Protein AF-A0A8T2ZUD2-F1 (afdb_monomer)

Foldseek 3Di:
DPPCVPHALLVVLQVVLVVCVVVVDAAQAWEDQAPSRQDDHNNHPYYYHDDDPPDYGD

Organism: Populus deltoides (NCBI:txid3696)

pLDDT: mean 79.56, std 10.07, range [53.78, 93.5]

Secondary structure (DSSP, 8-state):
--TTTT--HHHHHHHHHHHHHHTT-----EEESSTTTSSSS---S-EEEPP-SS----

Sequence (58 aa):
SSSYSGKTAVFYKSSERAKLEKKGYRIIGNIGDQWSDLPGTSVGNRTFKLPDPMYYIS

Solvent-accessible surface area (backbone atoms only — not comparable to full-atom values): 3599 Å² total; per-residue (Å²): 129,66,102,54,74,96,57,54,58,31,58,55,54,19,52,54,37,43,54,43,44,74,73,72,48,80,56,66,57,36,76,29,62,40,77,35,65,59,54,75,50,68,41,38,78,41,73,44,80,47,93,57,93,84,74,86,64,122

Structure (mmCIF, N/CA/C/O backbone):
data_AF-A0A8T2ZUD2-F1
#
_entry.id   AF-A0A8T2ZUD2-F1
#
loop_
_atom_site.group_PDB
_atom_site.id
_atom_site.type_symbol
_atom_site.label_atom_id
_atom_site.label_alt_id
_atom_site.label_comp_id
_atom_site.label_asym_id
_atom_site.label_entity_id
_atom_site.label_seq_id
_atom_site.pdbx_PDB_ins_code
_atom_site.Cartn_x
_atom_site.Cartn_y
_atom_site.Cartn_z
_atom_site.occupancy
_atom_site.B_iso_or_equiv
_atom_site.auth_seq_id
_atom_site.auth_comp_id
_atom_site.auth_asym_id
_atom_site.auth_atom_id
_atom_site.pdbx_PDB_model_num
ATOM 1 N N . SER A 1 1 ? 5.931 21.033 2.451 1.00 53.78 1 SER A N 1
ATOM 2 C CA . SER A 1 1 ? 6.393 19.704 1.992 1.00 53.78 1 SER A CA 1
ATOM 3 C C . SER A 1 1 ? 5.186 18.787 1.884 1.00 53.78 1 SER A C 1
ATOM 5 O O . SER A 1 1 ? 4.319 18.856 2.748 1.00 53.78 1 SER A O 1
ATOM 7 N N . SER A 1 2 ? 5.061 17.980 0.821 1.00 69.12 2 SER A N 1
ATOM 8 C CA . SER A 1 2 ? 3.988 16.976 0.778 1.00 69.12 2 SER A CA 1
ATOM 9 C C . SER A 1 2 ? 4.194 15.993 1.935 1.00 69.12 2 SER A C 1
ATOM 11 O O . SER A 1 2 ? 5.330 15.663 2.281 1.00 69.12 2 SER A O 1
ATOM 13 N N . SER A 1 3 ? 3.112 15.495 2.534 1.00 69.81 3 SER A N 1
ATOM 14 C CA . SER A 1 3 ? 3.144 14.493 3.617 1.00 69.81 3 SER A CA 1
ATOM 15 C C . SER A 1 3 ? 3.797 13.153 3.216 1.00 69.81 3 SER A C 1
ATOM 17 O O . SER A 1 3 ? 3.922 12.241 4.044 1.00 69.81 3 SER A O 1
ATOM 19 N N . TYR A 1 4 ? 4.233 13.044 1.958 1.00 67.62 4 TYR A N 1
ATOM 20 C CA . TYR A 1 4 ? 4.845 11.879 1.331 1.00 67.62 4 TYR A CA 1
ATOM 21 C C . TYR A 1 4 ? 6.240 12.149 0.745 1.00 67.62 4 TYR A C 1
ATOM 23 O O . TYR A 1 4 ? 6.823 11.248 0.150 1.00 67.62 4 TYR A O 1
ATOM 31 N N . SER A 1 5 ? 6.801 13.349 0.929 1.00 77.44 5 SER A N 1
ATOM 32 C CA . SER A 1 5 ? 8.173 13.654 0.507 1.00 77.44 5 SER A CA 1
ATOM 33 C C . SER A 1 5 ? 9.160 12.670 1.148 1.00 77.44 5 SER A C 1
ATOM 35 O O . SER A 1 5 ? 9.224 12.580 2.372 1.00 77.44 5 SER A O 1
ATOM 37 N N . GLY A 1 6 ? 9.905 11.922 0.325 1.00 78.00 6 GLY A N 1
ATOM 38 C CA . GLY A 1 6 ? 10.869 10.909 0.775 1.00 78.00 6 GLY A CA 1
ATOM 39 C C . GLY A 1 6 ? 10.276 9.546 1.164 1.00 78.00 6 GLY A C 1
ATOM 40 O O . GLY A 1 6 ? 10.998 8.714 1.705 1.00 78.00 6 GLY A O 1
ATOM 41 N N . LYS A 1 7 ? 8.982 9.293 0.916 1.00 79.75 7 LYS A N 1
ATOM 42 C CA . LYS A 1 7 ? 8.339 7.997 1.204 1.00 79.75 7 LYS A CA 1
ATOM 43 C C . LYS A 1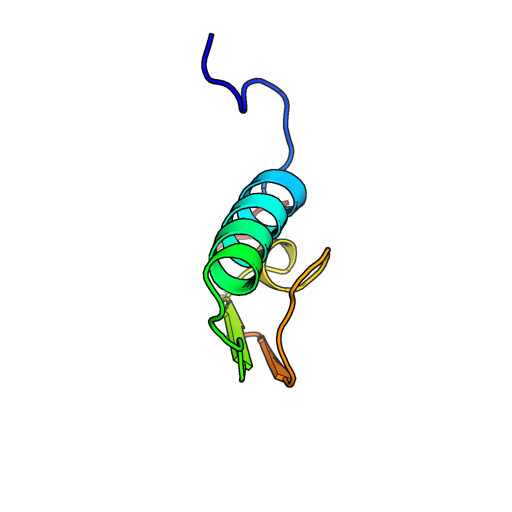 7 ? 8.252 7.124 -0.050 1.00 79.75 7 LYS A C 1
ATOM 45 O O . LYS A 1 7 ? 8.041 7.635 -1.145 1.00 79.75 7 LYS A O 1
ATOM 50 N N . THR A 1 8 ? 8.375 5.807 0.120 1.00 85.25 8 THR A N 1
ATOM 51 C CA . THR A 1 8 ? 8.291 4.839 -0.987 1.00 85.25 8 THR A CA 1
ATOM 52 C C . THR A 1 8 ? 6.865 4.714 -1.528 1.00 85.25 8 THR A C 1
ATOM 54 O O . THR A 1 8 ? 5.885 4.949 -0.809 1.00 85.25 8 THR A O 1
ATOM 57 N N . ALA A 1 9 ? 6.735 4.278 -2.785 1.00 82.00 9 ALA A N 1
ATOM 58 C CA . ALA A 1 9 ? 5.438 4.002 -3.405 1.00 82.00 9 ALA A CA 1
ATOM 59 C C . ALA A 1 9 ? 4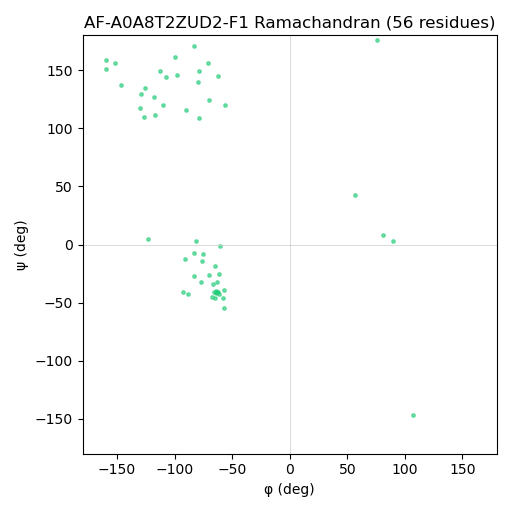.624 2.973 -2.597 1.00 82.00 9 ALA A C 1
ATOM 61 O O . ALA A 1 9 ? 3.427 3.165 -2.37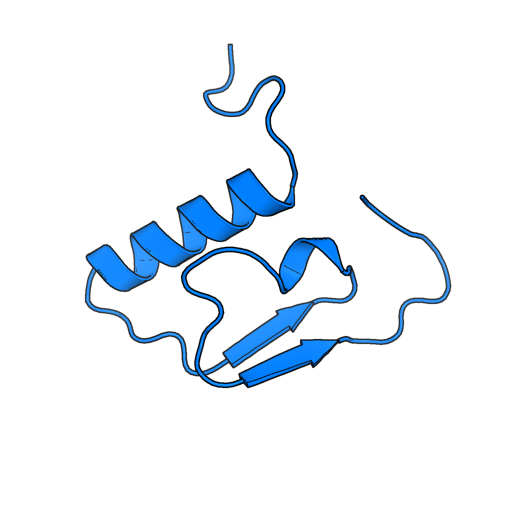9 1.00 82.00 9 ALA A O 1
ATOM 62 N N . VAL A 1 10 ? 5.289 1.941 -2.064 1.00 83.00 10 VAL A N 1
ATOM 63 C CA . VAL A 1 10 ? 4.680 0.930 -1.182 1.00 83.00 10 VAL A CA 1
ATOM 64 C C . VAL A 1 10 ? 4.059 1.571 0.060 1.00 83.00 10 VAL A C 1
ATOM 66 O O . VAL A 1 10 ? 2.919 1.255 0.413 1.00 83.00 10 VAL A O 1
ATOM 69 N N . PHE A 1 11 ? 4.775 2.491 0.720 1.00 85.69 11 PHE A N 1
ATOM 70 C CA . PHE A 1 11 ? 4.274 3.164 1.922 1.00 85.69 11 PHE A CA 1
ATOM 71 C C . PHE A 1 11 ? 3.052 4.030 1.608 1.00 85.69 11 PHE A C 1
ATOM 73 O O . PHE A 1 11 ? 2.051 3.975 2.326 1.00 85.69 11 PHE A O 1
ATOM 80 N N . TYR A 1 12 ? 3.121 4.817 0.530 1.00 85.75 12 TYR A N 1
ATOM 81 C CA . TYR A 1 12 ? 2.007 5.654 0.091 1.00 85.75 12 TYR A CA 1
ATOM 82 C C . TYR A 1 12 ? 0.753 4.807 -0.168 1.00 85.75 12 TYR A C 1
ATOM 84 O O . TYR A 1 12 ? -0.281 5.027 0.464 1.00 85.75 12 TYR A O 1
ATOM 92 N N . LYS A 1 13 ? 0.871 3.782 -1.021 1.00 85.38 13 LYS A N 1
ATOM 93 C CA . LYS A 1 13 ? -0.254 2.930 -1.434 1.00 85.38 13 LYS A CA 1
ATOM 94 C C . LYS A 1 13 ? -0.845 2.146 -0.257 1.00 85.38 13 LYS A C 1
ATOM 96 O O . LYS A 1 13 ? -2.064 2.083 -0.111 1.00 85.38 13 LYS A O 1
ATOM 101 N N . SER A 1 14 ? -0.002 1.627 0.639 1.00 86.44 14 SER A N 1
ATOM 102 C CA . SER A 1 14 ? -0.454 0.931 1.855 1.00 86.44 14 SER A CA 1
ATOM 103 C C . SER A 1 14 ? -1.241 1.843 2.797 1.00 86.44 14 SER A C 1
ATOM 105 O O . SER A 1 14 ? -2.264 1.434 3.344 1.00 86.44 14 SER A O 1
ATOM 107 N N . SER A 1 15 ? -0.793 3.092 2.962 1.00 88.19 15 SER A N 1
ATOM 108 C CA . SER A 1 15 ? -1.475 4.082 3.800 1.00 88.19 15 SER A CA 1
ATOM 109 C C . SER A 1 15 ? -2.866 4.422 3.258 1.00 88.19 15 SER A C 1
ATOM 111 O O . SER A 1 15 ? -3.829 4.479 4.023 1.00 88.19 15 SER A O 1
ATOM 113 N N . GLU A 1 16 ? -3.008 4.586 1.939 1.00 90.44 16 GLU A N 1
ATOM 114 C CA . GLU A 1 16 ? -4.317 4.850 1.333 1.00 90.44 16 GLU A C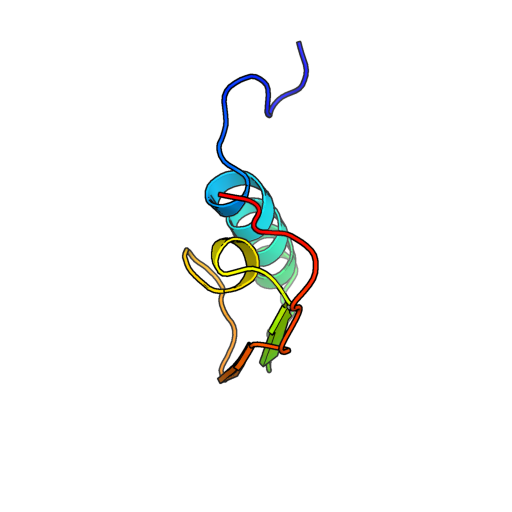A 1
ATOM 115 C C . GLU A 1 16 ? -5.275 3.658 1.475 1.00 90.44 16 GLU A C 1
ATOM 117 O O . GLU A 1 16 ? -6.436 3.854 1.841 1.00 90.44 16 GLU A O 1
ATOM 122 N N . ARG A 1 17 ? -4.797 2.418 1.295 1.00 90.38 17 ARG A N 1
ATOM 123 C CA . ARG A 1 17 ? -5.619 1.215 1.526 1.00 90.38 17 ARG A CA 1
ATOM 124 C C . ARG A 1 17 ? -6.072 1.097 2.982 1.00 90.38 17 ARG A C 1
ATOM 126 O O . ARG A 1 17 ? -7.246 0.836 3.239 1.00 90.38 17 ARG A O 1
ATOM 133 N N . ALA A 1 18 ? -5.194 1.404 3.935 1.00 89.62 18 ALA A N 1
ATOM 134 C CA . ALA A 1 18 ? -5.548 1.422 5.353 1.00 89.62 18 ALA A CA 1
ATOM 135 C C . ALA A 1 18 ? -6.619 2.480 5.684 1.00 89.62 18 ALA A C 1
ATOM 137 O O . ALA A 1 18 ? -7.454 2.264 6.563 1.00 89.62 18 ALA A O 1
ATOM 138 N N . LYS A 1 19 ? -6.649 3.623 4.981 1.00 91.75 19 LYS A N 1
ATOM 139 C CA . LYS A 1 19 ? -7.729 4.616 5.141 1.00 91.75 19 LYS A CA 1
ATOM 140 C C . LYS A 1 19 ? -9.079 4.081 4.662 1.00 91.75 19 LYS A C 1
ATOM 142 O O . LYS A 1 19 ? -10.094 4.447 5.248 1.00 91.75 19 LYS A O 1
ATOM 147 N N . LEU A 1 20 ? -9.111 3.245 3.622 1.00 89.06 20 LEU A N 1
ATOM 148 C CA . LEU A 1 20 ? -10.346 2.611 3.147 1.00 89.06 20 LEU A CA 1
ATOM 149 C C . LEU A 1 20 ? -10.876 1.601 4.171 1.00 89.06 20 LEU A C 1
ATOM 151 O O . LEU A 1 20 ? -12.054 1.656 4.519 1.00 89.06 20 LEU A O 1
ATOM 155 N N . GLU A 1 21 ? -10.003 0.764 4.731 1.00 89.50 21 GLU A N 1
ATOM 156 C CA . GLU A 1 21 ? -10.380 -0.171 5.802 1.00 89.50 21 GLU A CA 1
ATOM 157 C C . GLU A 1 21 ? -10.883 0.557 7.055 1.00 89.50 21 GLU A C 1
ATOM 159 O O . GLU A 1 21 ? -11.922 0.199 7.606 1.00 89.50 21 GLU A O 1
ATOM 164 N N . LYS A 1 22 ? -10.225 1.653 7.460 1.00 92.19 22 LYS A N 1
ATOM 165 C CA . LYS A 1 22 ? -10.679 2.498 8.584 1.00 92.19 22 LYS A CA 1
ATOM 166 C C . LYS A 1 22 ? -12.051 3.134 8.362 1.00 92.19 22 LYS A C 1
ATOM 168 O O . LYS A 1 22 ? -12.733 3.446 9.331 1.00 92.19 22 LYS A O 1
ATOM 173 N N . LYS A 1 23 ? -12.461 3.332 7.107 1.00 93.50 23 LYS A N 1
ATOM 174 C CA . LYS A 1 23 ? -13.806 3.809 6.749 1.00 93.50 23 LYS A CA 1
ATOM 175 C C . LYS A 1 23 ? -14.857 2.687 6.748 1.00 93.50 23 LYS A C 1
ATOM 177 O O . LYS A 1 23 ? -16.003 2.950 6.405 1.00 93.50 23 LYS A O 1
ATOM 182 N N . GLY A 1 24 ? -14.483 1.459 7.118 1.00 92.44 24 GLY A N 1
ATOM 183 C CA . GLY A 1 24 ? -15.376 0.300 7.194 1.00 92.44 24 GLY A CA 1
ATOM 184 C C . GLY A 1 24 ? -15.482 -0.506 5.898 1.00 92.44 24 GLY A C 1
ATOM 185 O O . GLY A 1 24 ? -16.244 -1.470 5.844 1.00 92.44 24 GLY A O 1
ATOM 186 N N . TYR A 1 25 ? -14.726 -0.150 4.854 1.00 90.38 25 TYR A N 1
ATOM 187 C CA . TYR A 1 25 ? -14.704 -0.921 3.613 1.00 90.38 25 TYR A CA 1
ATOM 188 C C . TYR A 1 25 ? -13.825 -2.161 3.752 1.00 90.38 25 TYR A C 1
ATOM 190 O O . TYR A 1 25 ? -12.809 -2.155 4.443 1.00 90.38 25 TYR A O 1
ATOM 198 N N . ARG A 1 26 ? -14.183 -3.223 3.030 1.00 90.31 26 ARG A N 1
ATOM 199 C CA . ARG A 1 26 ? -13.367 -4.432 2.924 1.00 90.31 26 ARG A CA 1
ATOM 200 C C . ARG A 1 26 ? -12.783 -4.543 1.526 1.00 90.31 26 ARG A C 1
ATOM 202 O O . ARG A 1 26 ? -13.521 -4.636 0.549 1.00 90.31 26 ARG A O 1
ATOM 209 N N . ILE A 1 27 ? -11.458 -4.566 1.442 1.00 88.88 27 ILE A N 1
ATOM 210 C CA . ILE A 1 27 ? -10.741 -4.750 0.181 1.00 88.88 27 ILE A CA 1
ATOM 211 C C . ILE A 1 27 ? -10.766 -6.245 -0.163 1.00 88.88 27 ILE A C 1
ATOM 213 O O . ILE A 1 27 ? -10.126 -7.057 0.497 1.00 88.88 27 ILE A O 1
ATOM 217 N N . ILE A 1 28 ? -11.530 -6.629 -1.186 1.00 89.69 28 ILE A N 1
ATOM 218 C CA . ILE A 1 28 ? -11.634 -8.037 -1.613 1.00 89.69 28 ILE A CA 1
ATOM 219 C C . ILE A 1 28 ? -10.472 -8.424 -2.540 1.00 89.69 28 ILE A C 1
ATOM 221 O O . ILE A 1 28 ? -10.052 -9.579 -2.556 1.00 89.69 28 ILE A O 1
ATOM 225 N N . GLY A 1 29 ? -9.895 -7.464 -3.261 1.00 86.31 29 GLY A N 1
ATOM 226 C CA . GLY A 1 29 ? -8.713 -7.705 -4.075 1.00 86.31 29 GLY A CA 1
ATOM 227 C C . GLY A 1 29 ? -7.944 -6.436 -4.409 1.00 86.31 29 GLY A C 1
ATOM 228 O O . GLY A 1 29 ? -8.487 -5.334 -4.345 1.00 86.31 29 GLY A O 1
ATOM 229 N N . ASN A 1 30 ? -6.674 -6.619 -4.752 1.00 85.50 30 ASN A N 1
ATOM 230 C CA . ASN A 1 30 ? -5.755 -5.565 -5.159 1.00 85.50 30 ASN A CA 1
ATOM 231 C C . ASN A 1 30 ? -5.079 -5.973 -6.474 1.00 85.50 30 ASN A C 1
ATOM 233 O O . ASN A 1 30 ? -4.580 -7.091 -6.601 1.00 85.50 30 ASN A O 1
ATOM 237 N N . ILE A 1 31 ? -5.091 -5.084 -7.458 1.00 87.69 31 ILE A N 1
ATOM 238 C CA . ILE A 1 31 ? -4.553 -5.328 -8.794 1.00 87.69 31 ILE A CA 1
ATOM 239 C C . ILE A 1 31 ? -3.546 -4.237 -9.123 1.00 87.69 31 ILE A C 1
ATOM 241 O O . ILE A 1 31 ? -3.804 -3.060 -8.880 1.00 87.69 31 ILE A O 1
ATOM 245 N N . GLY A 1 32 ? -2.401 -4.638 -9.659 1.00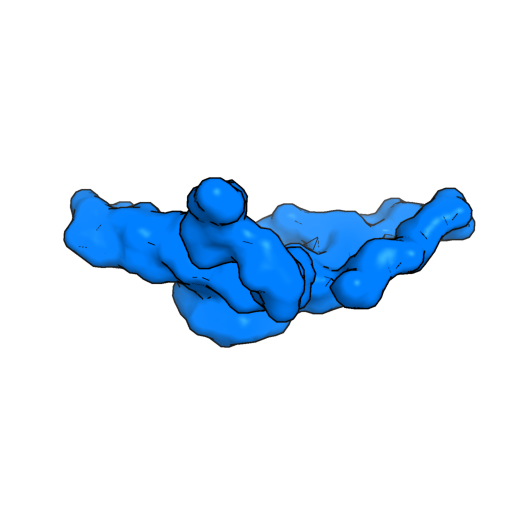 83.94 32 GLY A N 1
ATOM 246 C CA . GLY A 1 32 ? -1.346 -3.711 -10.032 1.00 83.94 32 GLY A CA 1
ATOM 247 C C . GLY A 1 32 ? -0.395 -4.328 -11.037 1.00 83.94 32 GLY A C 1
ATOM 248 O O . GLY A 1 32 ? -0.198 -5.542 -11.085 1.00 83.94 32 GLY A O 1
ATOM 249 N N . ASP A 1 33 ? 0.185 -3.478 -11.860 1.00 81.25 33 ASP A N 1
ATOM 250 C CA . ASP A 1 33 ? 1.209 -3.807 -12.837 1.00 81.25 33 ASP A CA 1
ATOM 251 C C . ASP A 1 33 ? 2.621 -3.665 -12.257 1.00 81.25 33 ASP A C 1
ATOM 253 O O . ASP A 1 33 ? 3.558 -4.213 -12.831 1.00 81.25 33 ASP A O 1
ATOM 257 N N . GLN A 1 34 ? 2.796 -3.049 -11.082 1.00 77.06 34 GLN A N 1
ATOM 258 C CA . GLN A 1 34 ? 4.095 -2.951 -10.416 1.00 77.06 34 GLN A CA 1
ATOM 259 C C . GLN A 1 34 ? 4.152 -3.757 -9.123 1.00 77.06 34 GLN A C 1
ATOM 261 O O . GLN A 1 34 ? 3.176 -3.912 -8.386 1.00 77.06 34 GLN A O 1
ATOM 266 N N . TRP A 1 35 ? 5.348 -4.246 -8.791 1.00 73.62 35 TRP A N 1
ATOM 267 C CA . TRP A 1 35 ? 5.570 -4.918 -7.511 1.00 73.62 35 TRP A CA 1
ATOM 268 C C . TRP A 1 35 ? 5.387 -3.980 -6.318 1.00 73.62 35 TRP A C 1
ATOM 270 O O . TRP A 1 35 ? 5.160 -4.476 -5.229 1.00 73.62 35 TRP A O 1
ATOM 280 N N . SER A 1 36 ? 5.420 -2.655 -6.493 1.00 72.62 36 SER A N 1
ATOM 281 C CA . SER A 1 36 ? 5.132 -1.696 -5.419 1.00 72.62 36 SER A CA 1
ATOM 282 C C . SER A 1 36 ? 3.634 -1.550 -5.089 1.00 72.62 36 SER A C 1
ATOM 284 O O . SER A 1 36 ? 3.294 -1.005 -4.038 1.00 72.62 36 SER A O 1
ATOM 286 N N . ASP A 1 37 ? 2.724 -2.047 -5.937 1.00 69.00 37 ASP A N 1
ATOM 287 C CA . ASP A 1 37 ? 1.269 -1.995 -5.708 1.00 69.00 37 ASP A CA 1
ATOM 288 C C . ASP A 1 37 ? 0.767 -3.032 -4.706 1.00 69.00 37 ASP A C 1
ATOM 290 O O . ASP A 1 37 ? -0.213 -2.805 -3.990 1.00 69.00 37 ASP A O 1
ATOM 294 N N . LEU A 1 38 ? 1.423 -4.186 -4.671 1.00 71.25 38 LEU A N 1
ATOM 295 C CA . LEU A 1 38 ? 0.906 -5.403 -4.051 1.00 71.25 38 LE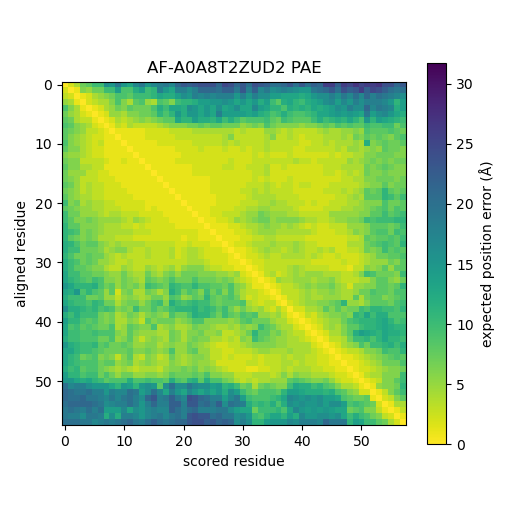U A CA 1
ATOM 296 C C . LEU A 1 38 ? 1.311 -5.601 -2.575 1.00 71.25 38 LEU A C 1
ATOM 298 O O . LEU A 1 38 ? 0.451 -6.031 -1.807 1.00 71.25 38 LEU A O 1
ATOM 302 N N . PRO A 1 39 ? 2.556 -5.318 -2.142 1.00 71.38 39 PRO A N 1
ATOM 303 C CA . PRO A 1 39 ? 3.005 -5.550 -0.776 1.00 71.38 39 PRO A CA 1
ATOM 304 C C . PRO A 1 39 ? 2.611 -4.402 0.167 1.00 71.38 39 PRO A C 1
ATOM 306 O O . PRO A 1 39 ? 2.145 -3.336 -0.248 1.0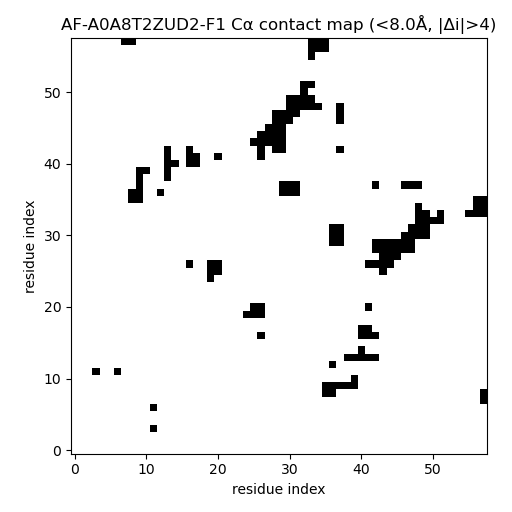0 71.38 39 PRO A O 1
ATOM 309 N N . GLY A 1 40 ? 2.813 -4.636 1.467 1.00 74.06 40 GLY A N 1
ATOM 310 C CA . GLY A 1 40 ? 2.517 -3.695 2.548 1.00 74.06 40 GLY A CA 1
ATOM 311 C C . GLY A 1 40 ? 1.290 -4.103 3.362 1.00 74.06 40 GLY A C 1
ATOM 312 O O . GLY A 1 40 ? 1.048 -5.290 3.564 1.00 74.06 40 GLY A O 1
ATOM 313 N N . THR A 1 41 ? 0.523 -3.135 3.863 1.00 73.25 41 THR A N 1
ATOM 314 C CA . THR A 1 41 ? -0.686 -3.402 4.664 1.00 73.25 41 THR A CA 1
ATOM 315 C C . THR A 1 41 ? -1.953 -3.282 3.823 1.00 73.25 41 THR A C 1
ATOM 317 O O . THR A 1 41 ? -1.944 -2.671 2.745 1.00 73.25 41 THR A O 1
ATOM 320 N N . SER A 1 42 ? -3.050 -3.863 4.320 1.00 79.12 42 SER A N 1
ATOM 321 C CA . SER A 1 42 ? -4.383 -3.738 3.712 1.00 79.12 42 SER A CA 1
ATOM 322 C C . SER A 1 42 ? -4.410 -4.202 2.249 1.00 79.12 42 SER A C 1
ATOM 324 O O . SER A 1 42 ? -4.945 -3.528 1.375 1.00 79.12 42 SER A O 1
ATOM 326 N N . VAL A 1 43 ? -3.740 -5.321 1.953 1.00 79.19 43 VAL A N 1
ATOM 327 C CA . VAL A 1 43 ? -3.522 -5.827 0.581 1.00 79.19 43 VAL A CA 1
ATOM 328 C C . VAL A 1 43 ? -4.765 -6.472 -0.044 1.00 79.19 43 VAL A C 1
ATOM 330 O O . VAL A 1 43 ? -4.773 -6.768 -1.236 1.00 79.19 43 VAL A O 1
ATOM 333 N N . GLY A 1 44 ? -5.823 -6.654 0.746 1.00 81.50 44 GLY A N 1
ATOM 334 C CA . GLY A 1 44 ? -7.037 -7.364 0.363 1.00 81.50 44 GLY A CA 1
ATOM 335 C C . GLY A 1 44 ? -6.880 -8.886 0.340 1.00 81.50 44 GLY A C 1
ATOM 336 O O . GLY A 1 44 ? -5.795 -9.421 0.557 1.00 81.50 44 GLY A O 1
ATOM 337 N N . ASN A 1 45 ? -7.979 -9.602 0.085 1.00 84.38 45 ASN A N 1
ATOM 338 C CA . ASN A 1 45 ? -7.990 -11.071 0.151 1.00 84.38 45 ASN A CA 1
ATOM 339 C C . ASN A 1 45 ? -7.190 -11.743 -0.976 1.00 84.38 45 ASN A C 1
ATOM 341 O O . ASN A 1 45 ? -6.751 -12.882 -0.816 1.00 84.38 45 ASN A O 1
ATOM 345 N N . ARG A 1 46 ? -7.030 -11.079 -2.127 1.00 84.75 46 ARG A N 1
ATOM 346 C CA . ARG A 1 46 ? -6.270 -11.607 -3.265 1.00 84.75 46 ARG A CA 1
ATOM 347 C C . ARG A 1 46 ? -5.559 -10.501 -4.031 1.00 84.75 46 ARG A C 1
ATOM 349 O O . ARG A 1 46 ? -6.149 -9.460 -4.310 1.00 84.75 46 ARG A O 1
ATOM 356 N N . THR A 1 47 ? -4.313 -10.751 -4.411 1.00 84.00 47 THR A N 1
ATOM 357 C CA . THR A 1 47 ? -3.508 -9.837 -5.224 1.00 84.00 47 THR A CA 1
ATOM 358 C C . THR A 1 47 ? -3.346 -10.372 -6.645 1.00 84.00 47 THR A C 1
ATOM 360 O O . THR A 1 47 ? -3.233 -11.581 -6.854 1.00 84.00 47 THR A O 1
ATOM 363 N N . PHE A 1 48 ? -3.340 -9.477 -7.631 1.00 83.31 48 PHE A N 1
ATOM 364 C CA . PHE A 1 48 ? -3.166 -9.817 -9.042 1.00 83.31 48 PHE A CA 1
ATOM 365 C C . PHE A 1 48 ? -2.088 -8.925 -9.662 1.00 83.31 48 PHE A C 1
ATOM 367 O O . PHE A 1 48 ? -2.246 -7.705 -9.712 1.00 83.31 48 PHE A O 1
ATOM 374 N N . LYS A 1 49 ? -0.996 -9.541 -10.133 1.00 82.25 49 LYS A N 1
ATOM 375 C CA . LYS A 1 49 ? 0.071 -8.859 -10.874 1.00 82.25 49 LYS A CA 1
ATOM 376 C C . LYS A 1 49 ? -0.250 -8.892 -12.362 1.00 82.25 49 LYS A C 1
ATOM 378 O O . LYS A 1 49 ? -0.271 -9.965 -12.962 1.00 82.25 49 LYS A O 1
ATOM 383 N N . LEU A 1 50 ? -0.459 -7.723 -12.951 1.00 81.25 50 LEU A N 1
ATOM 384 C CA . LEU A 1 50 ? -0.554 -7.590 -14.399 1.00 81.25 50 LEU A CA 1
ATOM 385 C C . LEU A 1 50 ? 0.855 -7.584 -15.014 1.00 81.25 50 LEU A C 1
ATOM 387 O O . LEU A 1 50 ? 1.772 -7.009 -14.421 1.00 81.25 50 LEU A O 1
ATOM 391 N N . PRO A 1 51 ? 1.083 -8.250 -16.158 1.00 77.56 51 PRO A N 1
ATOM 392 C CA . PRO A 1 51 ? 2.338 -8.123 -16.885 1.00 77.56 51 PRO A CA 1
ATOM 393 C C . PRO A 1 51 ? 2.429 -6.723 -17.503 1.00 77.56 51 PRO A C 1
ATOM 395 O O . PRO A 1 51 ? 1.550 -6.326 -18.261 1.00 77.56 51 PRO A O 1
ATOM 398 N N . ASP A 1 52 ? 3.503 -6.001 -17.193 1.00 69.06 52 ASP A N 1
ATOM 399 C CA . ASP A 1 52 ? 3.893 -4.779 -17.896 1.00 69.06 52 ASP A CA 1
ATOM 400 C C . ASP A 1 52 ? 5.354 -4.945 -18.347 1.00 69.06 52 ASP A C 1
ATOM 402 O O . ASP A 1 52 ? 6.243 -5.037 -17.496 1.00 69.06 52 ASP A O 1
ATOM 406 N N . PRO A 1 53 ? 5.611 -5.092 -19.661 1.00 66.19 53 PRO A N 1
ATOM 407 C CA . PRO A 1 53 ? 6.951 -5.279 -20.204 1.00 66.19 53 PRO A CA 1
ATOM 408 C C . PRO A 1 53 ? 7.718 -3.966 -20.405 1.00 66.19 53 PRO A C 1
ATOM 410 O O . PRO A 1 53 ? 8.893 -4.018 -20.763 1.00 66.19 53 PRO A O 1
ATOM 413 N N . MET A 1 54 ? 7.082 -2.804 -20.228 1.00 65.75 54 MET A N 1
ATOM 414 C CA . MET A 1 54 ? 7.668 -1.534 -20.646 1.00 65.75 54 MET A CA 1
ATOM 415 C C . MET A 1 54 ? 8.542 -0.899 -19.559 1.00 65.75 54 MET A C 1
ATOM 417 O O . MET A 1 54 ? 9.629 -0.431 -19.893 1.00 65.75 54 MET A O 1
ATOM 421 N N . TYR A 1 55 ? 8.135 -0.901 -18.277 1.00 60.31 55 TYR A N 1
ATOM 422 C CA . TYR A 1 55 ? 8.899 -0.237 -17.202 1.00 60.31 55 TYR A CA 1
ATOM 423 C C . TYR A 1 55 ? 8.710 -0.865 -15.808 1.00 60.31 55 TYR A C 1
ATOM 425 O O . TYR A 1 55 ? 7.690 -1.483 -15.516 1.00 60.31 55 TYR A O 1
ATOM 433 N N . TYR A 1 56 ? 9.697 -0.667 -14.922 1.00 56.75 56 TYR A N 1
ATOM 434 C CA . TYR A 1 56 ? 9.670 -1.089 -13.514 1.00 56.75 56 TYR A CA 1
ATOM 435 C C . TYR A 1 56 ? 9.763 0.124 -12.580 1.00 56.75 56 TYR A C 1
ATOM 437 O O . TYR A 1 56 ? 10.688 0.928 -12.703 1.00 56.75 56 TYR A O 1
ATOM 445 N N . ILE A 1 57 ? 8.827 0.241 -11.633 1.00 60.19 57 ILE A N 1
ATOM 446 C CA . ILE A 1 57 ? 8.803 1.310 -10.621 1.00 60.19 57 ILE A CA 1
ATOM 447 C C . ILE A 1 57 ? 8.959 0.683 -9.226 1.00 60.19 57 ILE A C 1
ATOM 449 O O . ILE A 1 57 ? 8.047 -0.001 -8.746 1.00 60.19 57 ILE A O 1
ATOM 453 N N . SER A 1 58 ? 10.109 0.930 -8.583 1.00 56.41 58 SER A N 1
ATOM 454 C CA . SER A 1 58 ? 10.453 0.472 -7.222 1.00 56.41 58 SER A CA 1
ATOM 455 C C . SER A 1 58 ? 10.013 1.444 -6.132 1.00 56.41 58 SER A C 1
ATOM 457 O O . SER A 1 58 ? 10.404 2.629 -6.236 1.00 56.41 58 SER A O 1
#

Nearest PDB structures (foldseek):
  4fyp-assembly1_B  TM=8.810E-01  e=7.364E-04  Arabidopsis thaliana

Mean predicted aligned error: 6.92 Å

Radius of gyration: 12.28 Å; Cα contacts (8 Å, |Δi|>4): 83; chains: 1; bounding box: 26×31×29 Å

InterPro domains:
  IPR005519 Acid phosphatase, class B-like [PF03767] (5-57)
  IPR0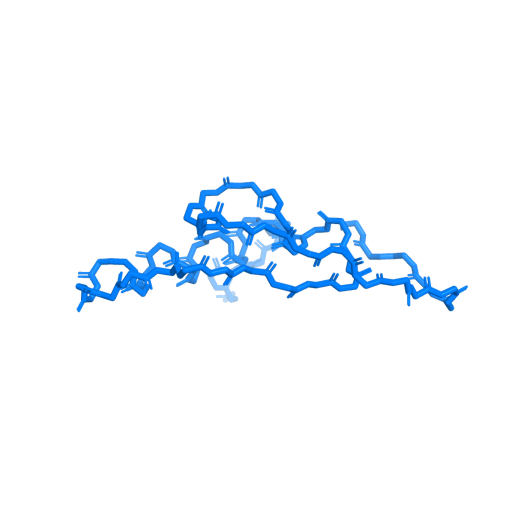23214 HAD superfamily [G3DSA:3.40.50.1000] (1-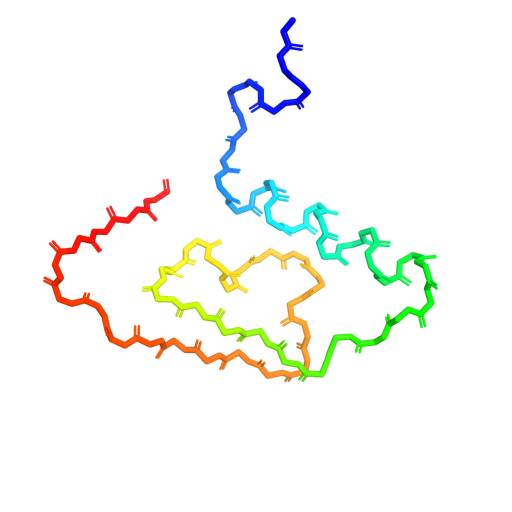58)